Protein AF-A0A954TPH2-F1 (afdb_monomer)

Sequence (54 aa):
MISLASQRFVIVRRNEKIRIWSAEQICRPVRDLRPGEQVYYNGNRDTVRALAVY

Secondary structure (DSS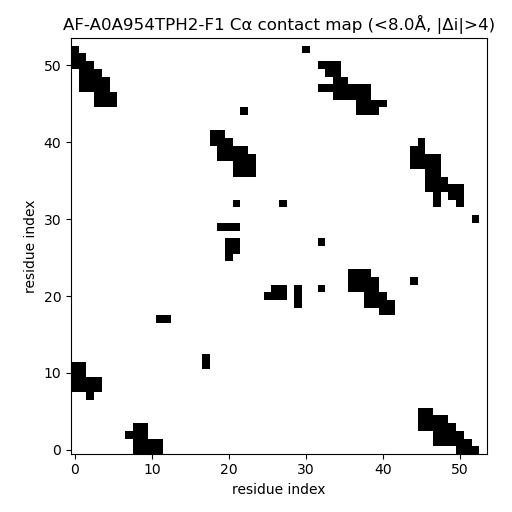P, 8-state):
-EEETTS-EE---TTSPP-EEESSSTT--GGG--TT-EEEETTEEEEEEEE---

Mean predicted aligned erro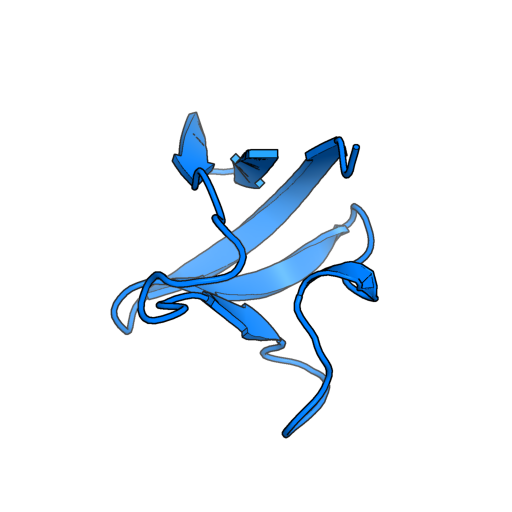r: 4.35 Å

Solvent-accessible surface area (backbone atoms only — not comparable to full-atom values): 3416 Å² total; per-residue (Å²): 63,35,35,33,67,84,74,45,76,48,79,75,53,98,92,53,89,80,61,63,41,52,69,86,45,84,91,61,62,73,87,73,66,49,66,73,39,46,26,32,47,84,90,40,82,45,33,30,59,40,74,52,86,131

pLDDT: mean 84.64, std 7.23, range [62.78, 93.81]

Foldseek 3Di:
DWAWPVRDDDDDDPPDDDQKAFPVDPPDDPVPDDAQTWIQGPNDIIGTNDDDDD

Structure (mmCIF, N/CA/C/O backbone):
data_AF-A0A954TPH2-F1
#
_entry.id   AF-A0A954TPH2-F1
#
loop_
_atom_site.group_PDB
_atom_site.id
_atom_site.type_symbol
_atom_site.label_atom_id
_atom_site.label_alt_id
_atom_site.label_comp_id
_atom_site.label_asym_id
_atom_site.label_entity_id
_atom_site.label_seq_id
_atom_site.pdbx_PDB_ins_code
_atom_site.Cartn_x
_atom_site.Cartn_y
_atom_site.Cartn_z
_atom_site.occupancy
_atom_site.B_iso_or_equiv
_atom_site.auth_seq_id
_atom_site.auth_comp_id
_atom_site.auth_asym_id
_atom_site.auth_atom_id
_atom_site.pdbx_PDB_model_num
ATOM 1 N N . MET A 1 1 ? -5.439 1.261 -8.726 1.00 86.50 1 MET A N 1
ATOM 2 C CA . MET A 1 1 ? -6.106 2.055 -7.675 1.00 86.50 1 MET A CA 1
ATOM 3 C C . MET A 1 1 ? -5.901 1.379 -6.333 1.00 86.50 1 MET A C 1
ATOM 5 O O . MET A 1 1 ? -5.980 0.164 -6.262 1.00 86.50 1 MET A O 1
ATOM 9 N N . ILE A 1 2 ? -5.620 2.148 -5.288 1.00 89.06 2 ILE A N 1
ATOM 10 C CA . ILE A 1 2 ? -5.402 1.666 -3.922 1.00 89.06 2 ILE A CA 1
ATOM 11 C C . ILE A 1 2 ? -6.328 2.448 -3.004 1.00 89.06 2 ILE A C 1
ATOM 13 O O . ILE A 1 2 ? -6.358 3.674 -3.058 1.00 89.06 2 ILE A O 1
ATOM 17 N N . SER A 1 3 ? -7.089 1.740 -2.182 1.00 92.62 3 SER A N 1
ATOM 18 C CA . SER A 1 3 ? -7.890 2.309 -1.106 1.00 92.62 3 SER A CA 1
ATOM 19 C C . SER A 1 3 ? -7.130 2.156 0.204 1.00 92.62 3 SER A C 1
ATOM 21 O O . SER A 1 3 ? -6.641 1.068 0.512 1.00 92.62 3 SER A O 1
ATOM 23 N N . LEU A 1 4 ? -7.027 3.242 0.964 1.00 91.88 4 LEU A N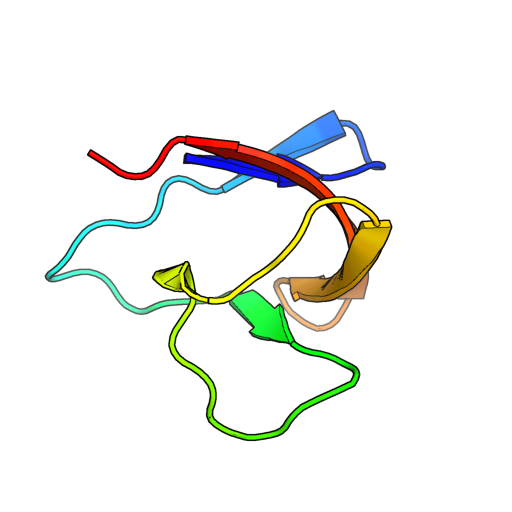 1
ATOM 24 C CA . LEU A 1 4 ? -6.399 3.279 2.280 1.00 91.88 4 LEU A CA 1
ATOM 25 C C . LEU A 1 4 ? -7.455 3.242 3.394 1.00 91.88 4 LEU A C 1
ATOM 27 O O . LEU A 1 4 ? -8.614 3.613 3.185 1.00 91.88 4 LEU A O 1
ATOM 31 N N . ALA A 1 5 ? -7.055 2.812 4.590 1.00 93.19 5 ALA A N 1
ATOM 32 C CA . ALA A 1 5 ? -7.916 2.760 5.770 1.00 93.19 5 ALA A CA 1
ATOM 33 C C . ALA A 1 5 ? -8.418 4.155 6.178 1.00 93.19 5 ALA A C 1
ATOM 35 O O . ALA A 1 5 ? -9.557 4.290 6.619 1.00 93.19 5 ALA A O 1
ATOM 36 N N . SER A 1 6 ? -7.630 5.202 5.912 1.00 91.00 6 SER A N 1
ATOM 37 C CA . SER A 1 6 ? -8.036 6.609 6.056 1.00 91.00 6 SER A CA 1
ATOM 38 C C . SER A 1 6 ? -9.112 7.086 5.065 1.00 91.00 6 SER A C 1
ATOM 40 O O . SER A 1 6 ? -9.367 8.285 4.969 1.00 91.00 6 SER A O 1
ATOM 42 N N . GLN A 1 7 ? -9.730 6.178 4.299 1.00 89.94 7 GLN A N 1
ATOM 43 C CA . GLN A 1 7 ? -10.712 6.470 3.244 1.00 89.94 7 GLN A CA 1
ATOM 44 C C . GLN A 1 7 ? -10.140 7.295 2.078 1.00 89.94 7 GLN A C 1
ATOM 46 O O . GLN A 1 7 ? -10.877 7.851 1.266 1.00 89.94 7 GLN A O 1
ATOM 51 N N . ARG A 1 8 ? -8.810 7.349 1.958 1.00 89.44 8 ARG A N 1
ATOM 52 C CA . ARG A 1 8 ? -8.122 7.955 0.817 1.00 89.44 8 ARG A CA 1
ATOM 53 C C . ARG A 1 8 ? -8.010 6.965 -0.335 1.00 89.44 8 ARG A C 1
ATOM 55 O O . ARG A 1 8 ? -7.826 5.764 -0.135 1.00 89.44 8 ARG A O 1
ATOM 62 N N . PHE A 1 9 ? -8.044 7.497 -1.551 1.00 88.69 9 PHE A N 1
ATOM 63 C CA . PHE A 1 9 ? -7.841 6.731 -2.773 1.00 88.69 9 PHE A CA 1
ATOM 64 C C . PHE A 1 9 ? -6.585 7.213 -3.491 1.00 88.69 9 PHE A C 1
ATOM 66 O O . PHE A 1 9 ? -6.449 8.394 -3.804 1.00 88.69 9 PHE A O 1
ATOM 73 N N . VAL A 1 10 ? -5.672 6.287 -3.768 1.00 86.25 10 VAL A N 1
ATOM 74 C CA . VAL A 1 10 ? -4.439 6.538 -4.511 1.00 86.25 10 VAL A CA 1
ATOM 75 C C . VAL A 1 10 ? -4.560 5.875 -5.876 1.00 86.25 10 VAL A C 1
ATOM 77 O O . VAL A 1 10 ? -4.659 4.652 -6.005 1.00 86.25 10 VAL A O 1
ATOM 80 N N . ILE A 1 11 ? -4.564 6.687 -6.926 1.00 86.19 11 ILE A N 1
ATOM 81 C CA . ILE A 1 11 ? -4.529 6.201 -8.303 1.00 86.19 11 ILE A CA 1
ATOM 82 C C . ILE A 1 11 ? -3.066 6.1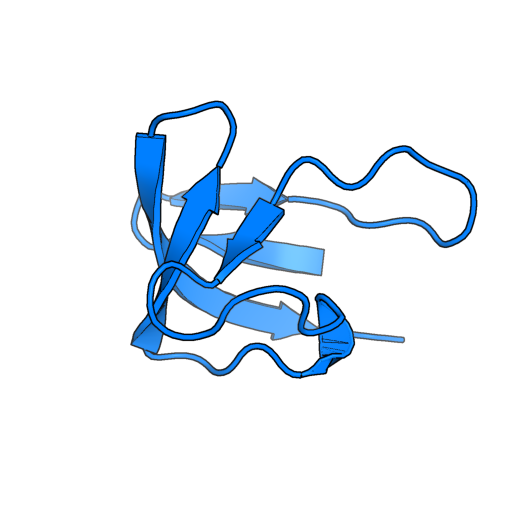75 -8.723 1.00 86.19 11 ILE A C 1
ATOM 84 O O . ILE A 1 11 ? -2.403 7.204 -8.743 1.00 86.19 11 ILE A O 1
ATOM 88 N N . VAL A 1 12 ? -2.560 4.984 -9.026 1.00 81.75 12 VAL A N 1
ATOM 89 C CA . VAL A 1 12 ? -1.192 4.804 -9.509 1.00 81.75 12 VAL A CA 1
ATOM 90 C C . VAL A 1 12 ? -1.246 4.558 -11.004 1.00 81.75 12 VAL A C 1
ATOM 92 O O . VAL A 1 12 ? -1.957 3.660 -11.456 1.00 81.75 12 VAL A O 1
ATOM 95 N N . ARG A 1 13 ? -0.516 5.378 -11.761 1.00 81.31 13 ARG A N 1
ATOM 96 C CA . ARG A 1 13 ? -0.381 5.277 -13.214 1.00 81.31 13 ARG A CA 1
ATOM 97 C C . ARG A 1 13 ? 1.068 4.979 -13.573 1.00 81.31 13 ARG A C 1
ATOM 99 O O . ARG A 1 13 ? 1.983 5.455 -12.909 1.00 81.31 13 ARG A O 1
ATOM 106 N N . ARG A 1 14 ? 1.275 4.213 -14.647 1.00 74.31 14 ARG A N 1
ATOM 107 C CA . ARG A 1 14 ? 2.592 3.681 -15.042 1.00 74.31 14 ARG A CA 1
ATOM 108 C C . ARG A 1 14 ? 3.661 4.759 -15.287 1.00 74.31 14 ARG A C 1
ATOM 110 O O . ARG A 1 14 ? 4.829 4.493 -15.041 1.00 74.31 14 ARG A O 1
ATOM 117 N N . ASN A 1 15 ? 3.258 5.957 -15.714 1.00 79.31 15 ASN A N 1
ATOM 118 C CA . ASN A 1 15 ? 4.165 7.065 -16.044 1.00 79.31 15 ASN A CA 1
ATOM 119 C C . ASN A 1 15 ? 4.124 8.219 -15.026 1.00 79.31 15 ASN A C 1
ATOM 121 O O . ASN A 1 15 ? 4.695 9.277 -15.276 1.00 79.31 15 ASN A O 1
ATOM 125 N N . GLU A 1 16 ? 3.444 8.047 -13.892 1.00 78.81 16 GLU A N 1
ATOM 126 C CA . GLU A 1 16 ? 3.375 9.073 -12.850 1.00 78.81 16 GLU A CA 1
ATOM 127 C C . GLU A 1 16 ? 4.295 8.727 -11.678 1.00 78.81 16 GLU A C 1
ATOM 129 O O . GLU A 1 16 ? 4.534 7.560 -11.360 1.00 78.81 16 GLU A O 1
ATOM 134 N N . LYS A 1 17 ? 4.808 9.763 -11.002 1.00 76.81 17 LYS A N 1
ATOM 135 C CA . LYS A 1 17 ? 5.598 9.571 -9.784 1.00 76.81 17 LYS A CA 1
ATOM 136 C C . LYS A 1 17 ? 4.739 8.907 -8.713 1.00 76.81 17 LYS A C 1
ATOM 138 O O . LYS A 1 17 ? 3.762 9.478 -8.230 1.00 76.81 17 LYS A O 1
ATOM 143 N N . ILE A 1 18 ? 5.169 7.725 -8.301 1.00 79.31 18 ILE A N 1
ATOM 144 C CA . ILE A 1 18 ? 4.561 6.963 -7.222 1.00 79.31 18 ILE A CA 1
ATOM 145 C C . ILE A 1 18 ? 4.865 7.654 -5.885 1.00 79.31 18 ILE A C 1
ATOM 147 O O . ILE A 1 18 ? 6.024 7.851 -5.528 1.00 79.31 18 ILE A O 1
ATOM 151 N N . ARG A 1 19 ? 3.820 8.027 -5.136 1.00 80.75 19 ARG A N 1
ATOM 152 C CA . ARG A 1 19 ? 3.927 8.666 -3.804 1.00 80.75 19 ARG A CA 1
ATOM 153 C C . ARG A 1 19 ? 3.566 7.732 -2.643 1.00 80.75 19 ARG A C 1
ATOM 155 O O . ARG A 1 19 ? 3.287 8.206 -1.543 1.00 80.75 19 ARG A O 1
ATOM 162 N N . ILE A 1 20 ? 3.523 6.429 -2.908 1.00 84.81 20 ILE A N 1
ATOM 163 C CA . ILE A 1 20 ? 3.156 5.390 -1.947 1.00 84.81 20 ILE A CA 1
ATOM 164 C C . ILE A 1 20 ? 4.251 4.327 -1.890 1.00 84.81 20 ILE A C 1
ATOM 166 O O . ILE A 1 20 ? 4.726 3.866 -2.925 1.00 84.81 20 ILE A O 1
ATOM 170 N N . TRP A 1 21 ? 4.642 3.962 -0.675 1.00 86.00 21 TRP A N 1
ATOM 171 C CA . TRP A 1 21 ? 5.741 3.039 -0.397 1.00 86.00 21 TRP A CA 1
ATOM 172 C C . TRP A 1 21 ? 5.310 2.096 0.719 1.00 86.00 21 TRP A C 1
ATOM 174 O O . TRP A 1 21 ? 4.603 2.536 1.623 1.00 86.00 21 TRP A O 1
ATOM 184 N N . SER A 1 22 ? 5.721 0.830 0.685 1.00 86.81 22 SER A N 1
ATOM 185 C CA . SER A 1 22 ? 5.505 -0.061 1.831 1.00 86.81 22 SER A CA 1
ATOM 186 C C . SER A 1 22 ? 6.307 0.436 3.039 1.00 86.81 22 SER A C 1
ATOM 188 O O . SER A 1 22 ? 7.445 0.888 2.903 1.00 86.81 22 SER A O 1
ATOM 190 N N . ALA A 1 23 ? 5.686 0.395 4.217 1.00 85.62 23 ALA A N 1
ATOM 191 C CA . ALA A 1 23 ? 6.322 0.699 5.497 1.00 85.62 23 ALA A CA 1
ATOM 192 C C . ALA A 1 23 ? 7.040 -0.522 6.090 1.00 85.62 23 ALA A C 1
ATOM 194 O O . ALA A 1 23 ? 7.838 -0.375 7.012 1.00 85.62 23 ALA A O 1
ATOM 195 N N . GLU A 1 24 ? 6.750 -1.716 5.575 1.00 82.31 24 GLU A N 1
ATOM 196 C CA . GLU A 1 24 ? 7.320 -2.983 6.036 1.00 82.31 24 GLU A CA 1
ATOM 197 C C . GLU A 1 24 ? 8.451 -3.462 5.121 1.00 82.31 24 GLU A C 1
ATOM 199 O O . GLU A 1 24 ? 9.356 -4.165 5.569 1.00 82.31 24 GLU A O 1
ATOM 204 N N . GLN A 1 25 ? 8.421 -3.083 3.838 1.00 74.12 25 GLN A N 1
ATOM 205 C CA . GLN A 1 25 ? 9.380 -3.548 2.839 1.00 74.12 25 GLN A CA 1
ATOM 206 C C . GLN A 1 25 ? 9.910 -2.399 1.978 1.00 74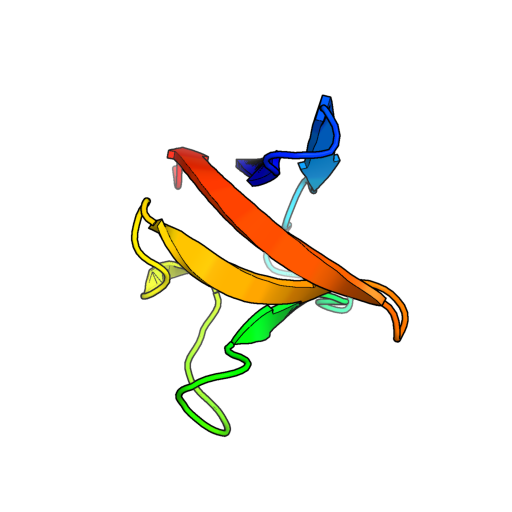.12 25 GLN A C 1
ATOM 208 O O . GLN A 1 25 ? 9.176 -1.709 1.273 1.00 74.12 25 GLN A O 1
ATOM 213 N N . ILE A 1 26 ? 11.229 -2.219 1.999 1.00 70.50 26 ILE A N 1
ATOM 214 C CA . ILE A 1 26 ? 11.913 -1.177 1.231 1.00 70.50 26 ILE A CA 1
ATOM 215 C C . ILE A 1 26 ? 11.962 -1.583 -0.255 1.00 70.50 26 ILE A C 1
ATOM 217 O O . ILE A 1 26 ? 12.274 -2.725 -0.587 1.00 70.50 26 ILE A O 1
ATOM 221 N N . CYS A 1 27 ? 11.676 -0.636 -1.155 1.00 67.56 27 CYS A N 1
ATOM 222 C CA . CYS A 1 27 ? 11.831 -0.767 -2.613 1.00 67.56 27 CYS A CA 1
ATOM 223 C C . CYS A 1 27 ? 10.965 -1.828 -3.324 1.00 67.56 27 CYS A C 1
ATOM 225 O O . CYS A 1 27 ? 11.312 -2.249 -4.430 1.00 67.56 27 CYS A O 1
ATOM 227 N N . ARG A 1 28 ? 9.814 -2.231 -2.767 1.00 73.44 28 ARG A N 1
ATOM 228 C CA . ARG A 1 28 ? 8.847 -3.031 -3.535 1.00 73.44 28 ARG A CA 1
ATOM 229 C C . ARG A 1 28 ? 7.975 -2.178 -4.455 1.00 73.44 28 ARG A C 1
ATOM 231 O O . ARG A 1 28 ? 7.561 -1.079 -4.078 1.00 73.44 28 ARG A O 1
ATOM 238 N N . PRO A 1 29 ? 7.666 -2.676 -5.663 1.00 76.25 29 PRO A N 1
ATOM 239 C CA . PRO A 1 29 ? 6.737 -2.001 -6.540 1.00 76.25 29 PRO A CA 1
ATOM 240 C C . PRO A 1 29 ? 5.331 -2.070 -5.937 1.00 76.25 29 PRO A C 1
ATOM 242 O O . PRO A 1 29 ? 4.917 -3.067 -5.358 1.00 76.25 29 PRO A O 1
ATOM 245 N N . VAL A 1 30 ? 4.565 -1.003 -6.129 1.00 77.44 30 VAL A N 1
ATOM 246 C CA . VAL A 1 30 ? 3.215 -0.821 -5.567 1.00 77.44 30 VAL A CA 1
ATOM 247 C C . VAL A 1 30 ? 2.240 -1.956 -5.889 1.00 77.44 30 VAL A C 1
ATOM 249 O O . VAL A 1 30 ? 1.313 -2.214 -5.128 1.00 77.44 30 VAL A O 1
ATOM 252 N N . ARG A 1 31 ? 2.450 -2.641 -7.015 1.00 77.56 31 ARG A N 1
ATOM 253 C CA . ARG A 1 31 ? 1.675 -3.820 -7.425 1.00 77.56 31 ARG A CA 1
ATOM 254 C C . ARG A 1 31 ? 1.788 -5.005 -6.458 1.00 77.56 31 ARG A C 1
ATOM 256 O O . ARG A 1 31 ? 0.903 -5.848 -6.471 1.00 77.56 31 ARG A O 1
ATOM 263 N N . ASP A 1 32 ? 2.835 -5.052 -5.637 1.00 83.62 32 ASP A N 1
ATOM 264 C CA . ASP A 1 32 ? 3.080 -6.148 -4.697 1.00 83.62 32 ASP A CA 1
ATOM 265 C C . ASP A 1 32 ? 2.486 -5.874 -3.305 1.00 83.62 32 ASP A C 1
ATOM 267 O O . ASP A 1 32 ? 2.584 -6.734 -2.427 1.00 83.62 32 ASP A O 1
ATOM 271 N N . LEU A 1 33 ? 1.882 -4.695 -3.100 1.00 85.56 33 LEU A N 1
ATOM 272 C CA . LEU A 1 33 ? 1.206 -4.350 -1.852 1.00 85.56 33 LEU A CA 1
ATOM 273 C C . LEU A 1 33 ? 0.026 -5.282 -1.601 1.00 85.56 33 LEU A C 1
ATOM 275 O O . LEU A 1 33 ? -0.693 -5.665 -2.528 1.00 85.56 33 LEU A O 1
ATOM 279 N N . ARG A 1 34 ? -0.215 -5.594 -0.328 1.00 87.38 34 ARG A N 1
ATOM 280 C CA . ARG A 1 34 ? -1.336 -6.439 0.099 1.00 87.38 34 ARG A CA 1
ATOM 281 C C . ARG A 1 34 ? -2.350 -5.663 0.936 1.00 87.38 34 ARG A C 1
ATOM 283 O O . ARG A 1 34 ? -1.978 -4.727 1.641 1.00 87.38 34 ARG A O 1
ATOM 290 N N . PRO A 1 35 ? -3.637 -6.054 0.919 1.00 90.44 35 PRO A N 1
ATOM 291 C CA . PRO A 1 35 ? -4.588 -5.568 1.912 1.00 90.44 35 PRO A CA 1
ATOM 292 C C . PRO A 1 35 ? -4.093 -5.893 3.329 1.00 90.44 35 PRO A C 1
ATOM 294 O O . PRO A 1 35 ? -3.631 -7.003 3.584 1.00 90.44 35 PRO A O 1
ATOM 297 N N . GLY A 1 36 ? -4.181 -4.924 4.236 1.00 90.69 36 GLY A N 1
ATOM 298 C CA . GLY A 1 36 ? -3.665 -4.992 5.605 1.00 90.69 36 GLY A CA 1
ATOM 299 C C . GLY A 1 36 ? -2.226 -4.494 5.768 1.00 90.69 36 GLY A C 1
ATOM 300 O O . GLY A 1 36 ? -1.819 -4.208 6.891 1.00 90.69 36 GLY A O 1
ATOM 301 N N . GLU A 1 37 ? -1.475 -4.331 4.678 1.00 90.56 37 GLU A N 1
ATOM 302 C CA . GLU A 1 37 ? -0.090 -3.864 4.732 1.00 90.56 37 GLU A CA 1
ATOM 303 C C . GLU A 1 37 ? -0.013 -2.369 5.050 1.00 90.56 37 GLU A C 1
ATOM 305 O O . GLU A 1 37 ? -0.835 -1.565 4.588 1.00 90.56 37 GLU A O 1
ATOM 310 N N . GLN A 1 38 ? 0.991 -1.985 5.834 1.00 91.38 38 GLN A N 1
ATOM 311 C CA . GLN A 1 38 ? 1.229 -0.585 6.156 1.00 91.38 38 GLN A CA 1
ATOM 312 C C . GLN A 1 38 ? 2.052 0.103 5.072 1.00 91.38 38 GLN A C 1
ATOM 314 O O . GLN A 1 38 ? 3.020 -0.440 4.545 1.00 91.38 38 GLN A O 1
ATOM 319 N N . VAL A 1 39 ? 1.680 1.336 4.755 1.00 91.00 39 VAL A N 1
ATOM 3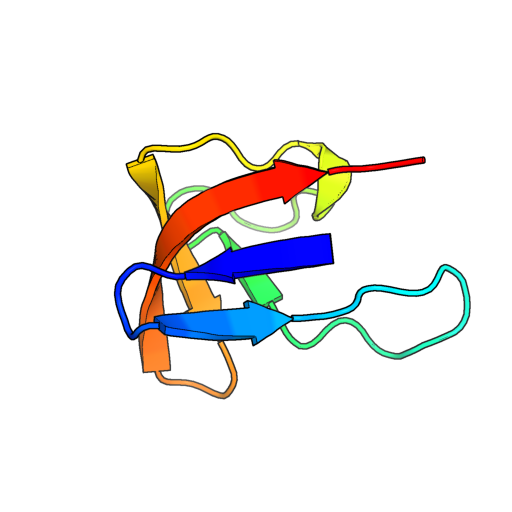20 C CA . VAL A 1 39 ? 2.274 2.136 3.686 1.00 91.00 39 VAL A CA 1
ATOM 321 C C . VAL A 1 39 ? 2.530 3.559 4.150 1.00 91.00 39 VAL A C 1
ATOM 323 O O . VAL A 1 39 ? 1.788 4.112 4.958 1.00 91.00 39 VAL A O 1
ATOM 326 N N . TYR A 1 40 ? 3.560 4.182 3.595 1.00 90.00 40 TYR A N 1
ATOM 327 C CA . TYR A 1 40 ? 3.762 5.618 3.678 1.00 90.00 40 TYR A CA 1
ATOM 328 C C . TYR A 1 40 ? 3.165 6.289 2.448 1.00 90.00 40 TYR A C 1
ATOM 330 O O . TYR A 1 40 ? 3.634 6.090 1.326 1.00 90.00 40 TYR A O 1
ATOM 338 N N . TYR A 1 41 ? 2.145 7.115 2.668 1.00 88.06 41 TYR A N 1
ATOM 339 C CA . TYR A 1 41 ? 1.559 7.986 1.661 1.00 88.06 41 TYR A CA 1
ATOM 340 C C . TYR A 1 41 ? 1.797 9.449 2.034 1.00 88.06 41 TYR A C 1
ATOM 342 O O . TYR A 1 41 ? 1.312 9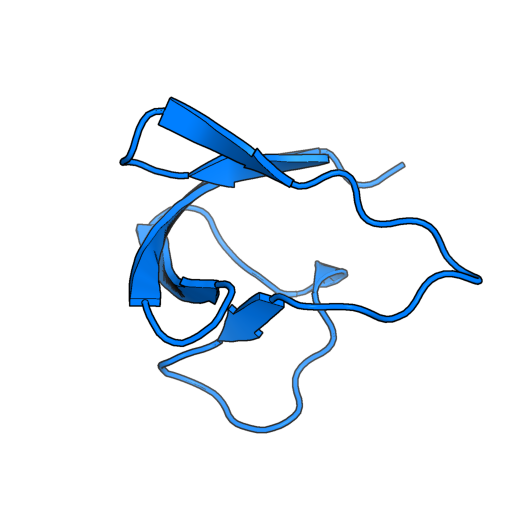.936 3.056 1.00 88.06 41 TYR A O 1
ATOM 350 N N . ASN A 1 42 ? 2.547 10.163 1.190 1.00 84.94 42 ASN A N 1
ATOM 351 C CA . ASN A 1 42 ? 2.872 11.580 1.396 1.00 84.94 42 ASN A CA 1
ATOM 352 C C . ASN A 1 42 ? 3.450 11.874 2.802 1.00 84.94 42 ASN A C 1
ATOM 354 O O . ASN A 1 42 ? 3.026 12.814 3.470 1.00 84.94 42 ASN A O 1
ATOM 358 N N . GLY A 1 43 ? 4.349 11.005 3.280 1.00 84.75 43 GLY A N 1
ATOM 359 C CA . GLY A 1 43 ? 4.971 11.099 4.607 1.00 84.75 43 GLY A CA 1
ATOM 360 C C . GLY A 1 43 ? 4.112 10.603 5.777 1.00 84.75 43 GLY A C 1
ATOM 361 O O . GLY A 1 43 ? 4.625 10.475 6.882 1.00 84.75 43 GLY A O 1
ATOM 362 N N . ASN A 1 44 ? 2.838 10.271 5.553 1.00 88.94 44 ASN A N 1
ATOM 363 C CA . ASN A 1 44 ? 1.953 9.740 6.588 1.00 88.94 44 ASN A CA 1
ATOM 364 C C . ASN A 1 44 ? 1.859 8.220 6.500 1.00 88.94 44 ASN A C 1
ATOM 366 O O . ASN A 1 44 ? 1.758 7.668 5.404 1.00 88.94 44 ASN A O 1
ATOM 370 N N . ARG A 1 45 ? 1.858 7.558 7.656 1.00 91.06 45 ARG A N 1
ATOM 371 C CA . ARG A 1 45 ? 1.653 6.113 7.758 1.00 91.06 45 ARG A CA 1
ATOM 372 C C . ARG A 1 45 ? 0.162 5.799 7.657 1.00 91.06 45 ARG A C 1
ATOM 374 O O . ARG A 1 45 ? -0.651 6.446 8.311 1.00 91.06 45 ARG A O 1
ATOM 381 N N . ASP A 1 46 ? -0.180 4.826 6.829 1.00 93.50 46 ASP A N 1
ATOM 382 C CA . ASP A 1 46 ? -1.548 4.387 6.564 1.00 93.50 46 ASP A CA 1
ATOM 383 C C . ASP A 1 46 ? -1.570 2.874 6.309 1.00 93.50 46 ASP A C 1
ATOM 385 O O . ASP A 1 46 ? -0.519 2.236 6.227 1.00 93.50 46 ASP A O 1
ATOM 389 N N . THR A 1 47 ? -2.757 2.298 6.154 1.00 93.62 47 THR A N 1
ATOM 390 C CA . THR A 1 47 ? -2.939 0.870 5.881 1.00 93.62 47 THR A CA 1
ATOM 391 C C . THR A 1 47 ? -3.684 0.681 4.572 1.00 93.62 47 THR A C 1
ATOM 393 O O . THR A 1 47 ? -4.696 1.334 4.318 1.00 93.62 47 THR A O 1
ATOM 396 N N . VAL A 1 48 ? -3.215 -0.239 3.734 1.00 92.75 48 VAL A N 1
ATOM 397 C CA . VAL A 1 48 ? -3.913 -0.622 2.507 1.00 92.75 48 VAL A CA 1
ATOM 398 C C . VAL A 1 48 ? -5.186 -1.371 2.882 1.00 92.75 48 VAL A C 1
ATOM 400 O O . VAL A 1 48 ? -5.141 -2.441 3.478 1.00 92.75 48 VAL A O 1
ATOM 403 N N . ARG A 1 49 ? -6.345 -0.834 2.512 1.00 93.81 49 ARG A N 1
ATOM 404 C CA . ARG A 1 49 ? -7.637 -1.503 2.693 1.00 93.81 49 ARG A CA 1
ATOM 405 C C . ARG A 1 49 ? -7.940 -2.450 1.539 1.00 93.81 49 ARG A C 1
ATOM 407 O O . ARG A 1 49 ? -8.420 -3.555 1.754 1.00 93.81 49 ARG A O 1
ATOM 414 N N . ALA A 1 50 ? -7.682 -2.001 0.316 1.00 90.19 50 ALA A N 1
ATOM 415 C CA . ALA A 1 50 ? -7.886 -2.777 -0.899 1.00 90.19 50 ALA A CA 1
ATOM 416 C C . ALA A 1 50 ? -7.023 -2.212 -2.029 1.00 90.19 50 ALA A C 1
ATOM 418 O O . ALA A 1 50 ? -6.685 -1.027 -2.032 1.00 90.19 50 ALA A O 1
ATOM 419 N N . LEU A 1 51 ? -6.715 -3.037 -3.023 1.00 88.69 51 LEU A N 1
ATOM 420 C CA . LEU A 1 51 ? -6.057 -2.607 -4.251 1.00 88.69 51 LEU A CA 1
ATOM 421 C C . LEU A 1 51 ? -6.711 -3.256 -5.469 1.00 88.69 51 LEU A C 1
ATOM 423 O O . LEU A 1 51 ? -7.151 -4.398 -5.423 1.00 88.69 51 LEU A O 1
ATOM 427 N N . ALA A 1 52 ? -6.754 -2.502 -6.558 1.00 85.12 52 ALA A N 1
ATOM 428 C CA . ALA A 1 52 ? -7.173 -2.942 -7.877 1.00 85.12 52 ALA A CA 1
ATOM 429 C C . ALA A 1 52 ? -6.082 -2.528 -8.865 1.00 85.12 52 ALA A C 1
ATOM 431 O O . ALA A 1 52 ? -5.909 -1.338 -9.145 1.00 85.12 52 ALA A O 1
ATOM 432 N N . VAL A 1 53 ? -5.304 -3.490 -9.346 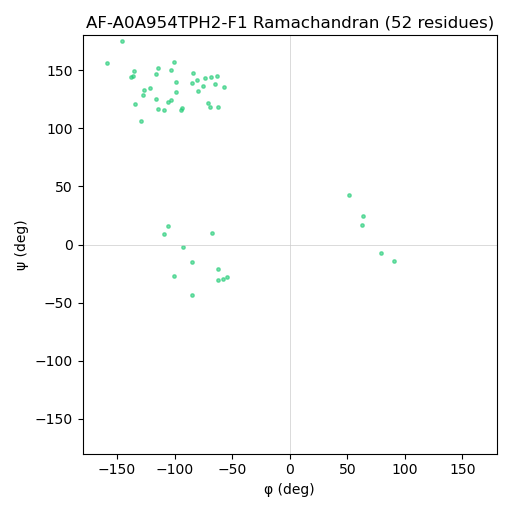1.00 72.19 53 VAL A N 1
ATOM 433 C CA . VAL A 1 53 ? -4.275 -3.281 -10.370 1.00 72.19 53 VAL A CA 1
ATOM 434 C C . VAL A 1 53 ? -4.826 -3.876 -11.663 1.00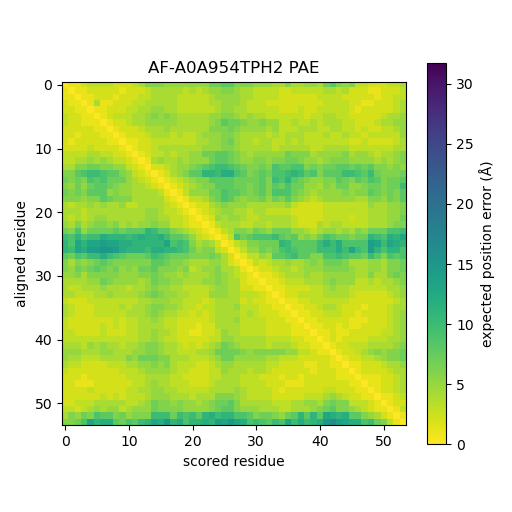 72.19 53 VAL A C 1
ATOM 436 O O . VAL A 1 53 ? -5.222 -5.037 -11.660 1.00 72.19 53 VAL A O 1
ATOM 439 N N . TYR A 1 54 ? -4.917 -3.053 -12.707 1.00 62.78 54 TYR A N 1
ATOM 440 C CA . TYR A 1 54 ? -5.275 -3.457 -14.070 1.00 62.78 54 TYR A CA 1
ATOM 441 C C . TYR A 1 54 ? -4.007 -3.544 -14.915 1.00 62.78 54 TYR A C 1
ATOM 443 O O . TYR A 1 54 ? -3.100 -2.708 -14.673 1.00 62.78 54 TYR A O 1
#

Radius of gyration: 9.86 Å; Cα contacts (8 Å, |Δi|>4): 96; chains: 1; bounding box: 23×18×24 Å